Protein AF-A0A060CHB3-F1 (afdb_monomer_lite)

Secondary structure (DSSP, 8-state):
--S-PPSS-HHHHHHHHHHTT-----S-SSHHHHHHHHHHHHHHTSS-HHHHHHHHHHHHHHHHHTTTTTSS--PPPGGGHHHHSS-HHHHHHHHHHHHHH------SS--PSP-TTTS-EEEEE--S--EETTEEPPPPTHHHHHHHTT-EEEEE-

Organism: NCBI:txid158789

pLDDT: mean 90.63, std 10.85, range [33.97, 98.62]

Foldseek 3Di:
DPPDDDPDDLLLVLLQVLQVPDLDDPDDPDPVVSVVSVVVCPVVVVHDPVSNVVSVCVVVVVCVVQVCVPPVHDDDDPVCCQVVPPDPVVVVVVVVCVVVVDDDPDDPVVCPPPDCVVQQEDEAEDDDFAADPVGGDDDDCVQVVVVVVRHHYHYDD

InterPro domains:
  IPR017853 Glycoside hydrolase 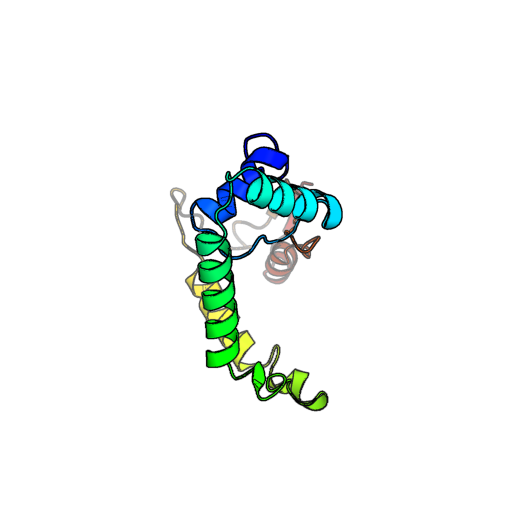superfamily [SSF51445] (10-99)
  IPR036881 Glycoside hydrolase family 3 C-terminal domain superfamily [G3DSA:3.40.50.1700] (88-146)
  IPR036962 Glycoside hydrolase, family 3, N-terminal domain superfamily [G3DSA:3.20.20.300] (3-75)

Radius of gyration: 25.66 Å; chains: 1; bounding box: 52×30×65 Å

Sequence (157 aa):
WSVFGACGPRHDTVPACIENGCDILLFPNDIAEDFGYLREGLADGRLSEGRVDDAVLRILALKAALGLHVSRGALPEPGRRDELLGGDKHRAWARSASTRAVTLVKDVQNLLPLDPARHKRVLIAQFEERSSPSGPLPQLQIGDMLAAAGFEVAYHR

Structure (mmCIF, N/CA/C/O backbone):
data_AF-A0A060CHB3-F1
#
_entry.id   AF-A0A060CHB3-F1
#
loop_
_atom_site.group_PDB
_atom_site.id
_atom_site.type_symbol
_atom_site.label_atom_id
_atom_site.label_alt_id
_atom_site.label_comp_id
_atom_site.label_asym_id
_atom_site.label_entity_id
_atom_site.label_seq_id
_atom_site.pdbx_PDB_ins_code
_atom_site.Cartn_x
_atom_site.Cartn_y
_atom_site.Cartn_z
_atom_site.occupancy
_atom_site.B_iso_or_equiv
_atom_site.auth_seq_id
_atom_site.auth_comp_id
_atom_site.auth_asym_id
_atom_site.auth_atom_id
_atom_site.pdbx_PDB_model_num
ATOM 1 N N . TRP A 1 1 ? -12.056 10.770 -8.874 1.00 33.97 1 TRP A N 1
ATOM 2 C CA . TRP A 1 1 ? -12.477 9.455 -8.360 1.00 33.97 1 TRP A CA 1
ATOM 3 C C . TRP A 1 1 ? -11.355 8.902 -7.501 1.00 33.97 1 TRP A C 1
ATOM 5 O O . TRP A 1 1 ? -10.353 8.472 -8.056 1.00 33.97 1 TRP A O 1
ATOM 15 N N . SER A 1 2 ? -11.441 9.013 -6.171 1.00 37.84 2 SER A N 1
ATOM 16 C CA . SER A 1 2 ? -10.476 8.325 -5.303 1.00 37.84 2 SER A CA 1
ATOM 17 C C . SER A 1 2 ? -10.862 6.846 -5.239 1.00 37.84 2 SER A C 1
ATOM 19 O O . SER A 1 2 ? -12.034 6.500 -5.118 1.00 37.84 2 SER A O 1
ATOM 21 N N . VAL A 1 3 ? -9.877 5.961 -5.362 1.00 48.03 3 VAL A N 1
ATOM 22 C CA . VAL A 1 3 ? -10.062 4.499 -5.442 1.00 48.03 3 VAL A CA 1
ATOM 23 C C . VAL A 1 3 ? -10.235 3.870 -4.038 1.00 48.03 3 VAL A C 1
ATOM 25 O O . VAL A 1 3 ? -10.142 2.663 -3.866 1.00 48.03 3 VAL A O 1
ATOM 28 N N . PHE A 1 4 ? -10.519 4.696 -3.022 1.00 54.53 4 PHE A N 1
ATOM 29 C CA . PHE A 1 4 ? -10.725 4.319 -1.616 1.00 54.53 4 PHE A CA 1
ATOM 30 C C . PHE A 1 4 ? -12.007 4.960 -1.059 1.00 54.53 4 PHE A C 1
ATOM 32 O O . PHE A 1 4 ? -12.004 5.589 -0.003 1.00 54.53 4 PHE A O 1
ATOM 39 N N . GLY A 1 5 ? -13.106 4.891 -1.809 1.00 56.97 5 GLY A N 1
ATOM 40 C CA . GLY A 1 5 ? -14.391 5.414 -1.349 1.00 56.97 5 GLY A CA 1
ATOM 41 C C . GLY A 1 5 ? -15.089 4.430 -0.411 1.00 56.97 5 GLY A C 1
ATOM 42 O O . GLY A 1 5 ? -15.402 3.315 -0.821 1.00 56.97 5 GLY A O 1
ATOM 43 N N . ALA A 1 6 ? -15.380 4.845 0.823 1.00 65.75 6 ALA A N 1
ATOM 44 C CA . ALA A 1 6 ? -16.425 4.200 1.614 1.00 65.75 6 ALA A CA 1
ATOM 45 C C . ALA A 1 6 ? -17.778 4.433 0.921 1.00 65.75 6 ALA A C 1
ATOM 47 O O . ALA A 1 6 ? -18.059 5.540 0.459 1.00 65.75 6 ALA A O 1
ATOM 48 N N . CYS A 1 7 ? -18.612 3.399 0.824 1.00 77.06 7 CYS A N 1
ATOM 49 C CA . CYS A 1 7 ? -19.971 3.542 0.308 1.00 77.06 7 CYS A CA 1
ATOM 50 C C . CYS A 1 7 ? -20.918 3.864 1.470 1.00 77.06 7 CYS A C 1
ATOM 52 O O . CYS A 1 7 ? -21.089 3.034 2.358 1.00 77.06 7 CYS A O 1
ATOM 54 N N . GLY A 1 8 ? -21.539 5.045 1.445 1.00 87.62 8 GLY A N 1
ATOM 55 C CA . GLY A 1 8 ? -22.543 5.471 2.427 1.00 87.62 8 GLY A CA 1
ATOM 56 C C . GLY A 1 8 ? -22.140 6.706 3.245 1.00 87.62 8 GLY A C 1
ATOM 57 O O . GLY A 1 8 ? -21.034 7.229 3.076 1.00 87.62 8 GLY A O 1
ATOM 58 N N . PRO A 1 9 ? -23.040 7.207 4.113 1.00 92.25 9 PRO A N 1
ATOM 59 C CA . PRO A 1 9 ? -22.755 8.350 4.974 1.00 92.25 9 PRO A CA 1
ATOM 60 C C . PRO A 1 9 ? -21.626 8.044 5.968 1.00 92.25 9 PRO A C 1
ATOM 62 O O . PRO A 1 9 ? -21.569 6.962 6.556 1.00 92.25 9 PRO A O 1
ATOM 65 N N . ARG A 1 10 ? -20.716 9.001 6.189 1.00 91.94 10 ARG A N 1
ATOM 66 C CA . ARG A 1 10 ? -19.592 8.823 7.130 1.00 91.94 10 ARG A CA 1
ATOM 67 C C . ARG A 1 10 ? -20.054 8.594 8.565 1.00 91.94 10 ARG A C 1
ATOM 69 O O . ARG A 1 10 ? -19.531 7.701 9.222 1.00 91.94 10 ARG A O 1
ATOM 76 N N . HIS A 1 11 ? -21.071 9.331 9.005 1.00 94.31 11 HIS A N 1
ATOM 77 C CA . HIS A 1 11 ? -21.623 9.194 10.352 1.00 94.31 11 HIS A CA 1
ATOM 78 C C . HIS A 1 11 ? -22.149 7.787 10.654 1.00 94.31 11 HIS A C 1
ATOM 80 O O . HIS A 1 11 ? -22.139 7.387 11.813 1.00 94.31 11 HIS A O 1
ATOM 86 N N . ASP A 1 12 ? -22.546 7.020 9.634 1.00 94.75 12 ASP A N 1
ATOM 87 C CA . ASP A 1 12 ? -22.942 5.616 9.770 1.00 94.75 12 ASP A CA 1
ATOM 88 C C . ASP A 1 12 ? -21.750 4.668 9.628 1.00 94.75 12 ASP A C 1
ATOM 90 O O . ASP A 1 12 ? -21.545 3.770 10.442 1.00 94.75 12 ASP A O 1
ATOM 94 N N . THR A 1 13 ? -20.946 4.870 8.584 1.00 94.25 13 THR A N 1
ATOM 95 C CA . THR A 1 13 ? -19.871 3.941 8.203 1.00 94.25 13 THR A CA 1
ATOM 96 C C . THR A 1 13 ? -18.682 3.954 9.164 1.00 94.25 13 THR A C 1
ATOM 98 O O . THR A 1 13 ? -18.058 2.911 9.352 1.00 94.25 13 THR A O 1
ATOM 101 N N . VAL A 1 14 ? -18.374 5.091 9.796 1.00 94.94 14 VAL A N 1
ATOM 102 C CA . VAL A 1 14 ? -17.257 5.234 10.747 1.00 94.94 14 VAL A CA 1
ATOM 103 C C . VAL A 1 14 ? -17.458 4.408 12.028 1.00 94.94 14 VAL A C 1
ATOM 105 O O . VAL A 1 14 ? -16.583 3.601 12.336 1.00 94.94 14 VAL A O 1
ATOM 108 N N . PRO A 1 15 ? -18.571 4.522 12.779 1.00 96.81 15 PRO A N 1
ATOM 109 C CA . PRO A 1 15 ? -18.799 3.632 13.919 1.00 96.81 15 PRO A CA 1
ATOM 110 C C . PRO A 1 15 ? -19.002 2.179 13.475 1.00 96.81 15 PRO A C 1
ATOM 112 O O . PRO A 1 15 ? -18.450 1.269 14.096 1.00 96.81 15 PRO A O 1
ATOM 115 N N . ALA A 1 16 ? -19.711 1.951 12.362 1.00 96.06 16 ALA A N 1
ATOM 116 C CA . ALA A 1 16 ? -19.976 0.603 11.872 1.00 96.06 16 ALA A CA 1
ATOM 117 C C . ALA A 1 16 ? -18.699 -0.162 11.498 1.00 96.06 16 ALA A C 1
ATOM 119 O O . ALA A 1 16 ? -18.639 -1.369 11.730 1.00 96.06 16 ALA A O 1
ATOM 120 N N . CYS A 1 17 ? -17.671 0.487 10.939 1.00 94.88 17 CYS A N 1
ATOM 121 C CA . CYS A 1 17 ? -16.440 -0.224 10.585 1.00 94.88 17 CYS A CA 1
ATOM 122 C C . CYS A 1 17 ? -15.711 -0.748 11.828 1.00 94.88 17 CYS A C 1
ATOM 124 O O . CYS A 1 17 ? -15.224 -1.879 11.812 1.00 94.88 17 CYS A O 1
ATOM 126 N N . ILE A 1 18 ? -15.700 0.025 12.920 1.00 97.06 18 ILE A N 1
ATOM 127 C CA . ILE A 1 18 ? -15.118 -0.416 14.189 1.00 97.06 18 ILE A CA 1
ATOM 128 C C . ILE A 1 18 ? -15.963 -1.536 14.799 1.00 97.06 18 ILE A C 1
ATOM 130 O O . ILE A 1 18 ? -15.415 -2.596 15.114 1.00 97.06 18 ILE A O 1
ATOM 134 N N . GLU A 1 19 ? -17.287 -1.349 14.877 1.00 98.12 19 GLU A N 1
ATOM 135 C CA . GLU A 1 19 ? -18.226 -2.359 15.392 1.00 98.12 19 GLU A CA 1
ATOM 136 C C . GLU A 1 19 ? -18.078 -3.706 14.677 1.00 98.12 19 GLU A C 1
ATOM 138 O O . GLU A 1 19 ? -18.030 -4.756 15.312 1.00 98.12 19 GLU A O 1
ATOM 143 N N . ASN A 1 20 ? -17.888 -3.677 13.358 1.00 97.19 20 ASN A N 1
ATOM 144 C CA . ASN A 1 20 ? -17.808 -4.873 12.521 1.00 97.19 20 ASN A CA 1
ATOM 145 C C . ASN A 1 20 ? -16.372 -5.388 12.292 1.00 97.19 20 ASN A C 1
ATOM 147 O O . ASN A 1 20 ? -16.137 -6.170 11.371 1.00 97.19 20 ASN A O 1
ATOM 151 N N . GLY A 1 21 ? -15.414 -4.993 13.140 1.00 96.44 21 GLY A N 1
ATOM 152 C CA . GLY A 1 21 ? -14.129 -5.691 13.279 1.00 96.44 21 GLY A CA 1
ATOM 153 C C . GLY A 1 21 ? -12.877 -4.916 12.870 1.00 96.44 21 GLY A C 1
ATOM 154 O O . GLY A 1 21 ? -11.778 -5.448 13.018 1.00 96.44 21 GLY A O 1
ATOM 155 N N . CYS A 1 22 ? -12.980 -3.669 12.400 1.00 96.88 22 CYS A N 1
ATOM 156 C CA . CYS A 1 22 ? -11.794 -2.817 12.273 1.00 96.88 22 CYS A CA 1
ATOM 157 C C . CYS A 1 22 ? -11.335 -2.335 13.658 1.00 96.88 22 CYS A C 1
ATOM 159 O O . CYS A 1 22 ? -12.154 -1.962 14.491 1.00 96.88 22 CYS A O 1
ATOM 161 N N . ASP A 1 23 ? -10.024 -2.318 13.911 1.00 97.75 23 ASP A N 1
ATOM 162 C CA . ASP A 1 23 ? -9.471 -1.816 15.181 1.00 97.75 23 ASP A CA 1
ATOM 163 C C . ASP A 1 23 ? -8.954 -0.368 15.069 1.00 97.75 23 ASP A C 1
ATOM 165 O O . ASP A 1 23 ? -8.921 0.364 16.054 1.00 97.75 23 ASP A O 1
ATOM 169 N N . ILE A 1 24 ? -8.531 0.059 13.872 1.00 95.75 24 ILE A N 1
ATOM 170 C CA . ILE A 1 24 ? -7.915 1.370 13.623 1.00 95.75 24 ILE A CA 1
ATOM 171 C C . ILE A 1 24 ? -8.584 2.031 12.420 1.00 95.75 24 ILE A C 1
ATOM 173 O O . ILE A 1 24 ? -8.630 1.451 11.335 1.00 95.75 24 ILE A O 1
ATOM 177 N N . LEU A 1 25 ? -9.010 3.283 12.590 1.00 92.38 25 LEU A N 1
ATOM 178 C CA . LEU A 1 25 ? -9.389 4.154 11.482 1.00 92.38 25 LEU A CA 1
ATOM 179 C C . LEU A 1 25 ? -8.129 4.800 10.885 1.00 92.38 25 LEU A C 1
ATOM 181 O O . LEU A 1 25 ? -7.482 5.632 11.522 1.00 92.38 25 LEU A O 1
ATOM 185 N N . LEU A 1 26 ? -7.757 4.396 9.669 1.00 91.56 26 LEU A N 1
ATOM 186 C CA . LEU A 1 26 ? -6.611 4.952 8.948 1.00 91.56 26 LEU A CA 1
ATOM 187 C C . LEU A 1 26 ? -7.055 6.105 8.048 1.00 91.56 26 LEU A C 1
ATOM 189 O O . LEU A 1 26 ? -8.013 5.963 7.296 1.00 91.56 26 LEU A O 1
ATOM 193 N N . PHE A 1 27 ? -6.308 7.210 8.096 1.00 86.94 27 PHE A N 1
ATOM 194 C CA . PHE A 1 27 ? -6.505 8.387 7.241 1.00 86.94 27 PHE A CA 1
ATOM 195 C C . PHE A 1 27 ? -7.930 8.979 7.324 1.00 86.94 27 PHE A C 1
ATOM 197 O O . PHE A 1 27 ? -8.644 8.990 6.320 1.00 86.94 27 PHE A O 1
ATOM 204 N N . PRO A 1 28 ? -8.364 9.463 8.508 1.00 86.69 28 PRO A N 1
ATOM 205 C CA . PRO A 1 28 ? -9.629 10.188 8.629 1.00 86.69 28 PRO A CA 1
ATOM 206 C C . PRO A 1 28 ? -9.655 11.406 7.695 1.00 86.69 28 PRO A C 1
ATOM 208 O O . PRO A 1 28 ? -8.615 12.026 7.455 1.00 86.69 28 PRO A O 1
ATOM 211 N N . ASN A 1 29 ? -10.841 11.741 7.177 1.00 84.69 29 ASN A N 1
ATOM 212 C CA . ASN A 1 29 ? -11.009 12.884 6.270 1.00 84.69 29 ASN A CA 1
ATOM 213 C C . ASN A 1 29 ? -10.832 14.197 7.038 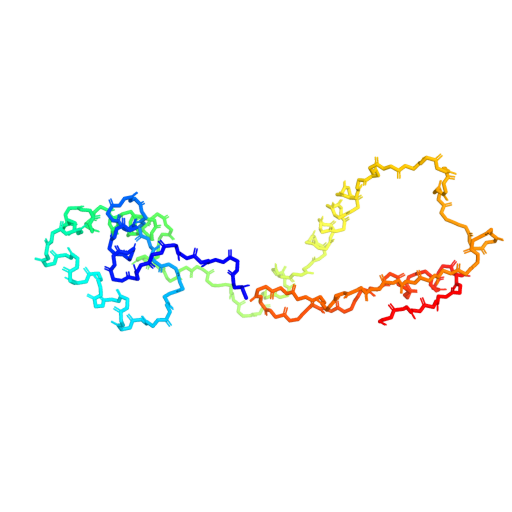1.00 84.69 29 ASN A C 1
ATOM 215 O O . ASN A 1 29 ? -10.010 15.035 6.675 1.00 84.69 29 ASN A O 1
ATOM 219 N N . ASP A 1 30 ? -11.595 14.330 8.119 1.00 92.25 30 ASP A N 1
ATOM 220 C CA . ASP A 1 30 ? -11.445 15.349 9.144 1.00 92.25 30 ASP A CA 1
ATOM 221 C C . ASP A 1 30 ? -11.431 14.628 10.494 1.00 92.25 30 ASP A C 1
ATOM 223 O O . ASP A 1 30 ? -12.340 13.867 10.826 1.00 92.25 30 ASP A O 1
ATOM 227 N N . ILE A 1 31 ? -10.355 14.823 11.256 1.00 93.50 31 ILE A N 1
ATOM 228 C CA . ILE A 1 31 ? -10.135 14.097 12.512 1.00 93.50 31 ILE A CA 1
ATOM 229 C C . ILE A 1 31 ? -11.225 14.429 13.536 1.00 93.50 31 ILE A C 1
ATOM 231 O O . ILE A 1 31 ? -11.647 13.541 14.277 1.00 93.50 31 ILE A O 1
ATOM 235 N N . ALA A 1 32 ? -11.657 15.689 13.612 1.00 95.75 32 ALA A N 1
ATOM 236 C CA . ALA A 1 32 ? -12.627 16.123 14.608 1.00 95.75 32 ALA A CA 1
ATOM 237 C C . ALA A 1 32 ? -14.025 15.591 14.277 1.00 95.75 32 ALA A C 1
ATOM 239 O O . ALA A 1 32 ? -14.715 15.102 15.174 1.00 95.75 32 ALA A O 1
ATOM 240 N N . GLU A 1 33 ? -14.409 15.638 13.002 1.00 96.00 33 GLU A N 1
ATOM 241 C CA . GLU A 1 33 ? -15.686 15.110 12.521 1.00 96.00 33 GLU A CA 1
ATOM 242 C C . GLU A 1 33 ? -15.776 13.587 12.708 1.00 96.00 33 GLU A C 1
ATOM 244 O O . GLU A 1 33 ? -16.696 13.097 13.364 1.00 96.00 33 GLU A O 1
ATOM 249 N N . ASP A 1 34 ? -14.783 12.834 12.222 1.00 95.25 34 ASP A N 1
ATOM 250 C CA . ASP A 1 34 ? -14.791 11.369 12.312 1.00 95.25 34 ASP A CA 1
ATOM 251 C C . ASP A 1 34 ? -14.741 10.884 13.771 1.00 95.25 34 ASP A C 1
ATOM 253 O O . ASP A 1 34 ? -15.389 9.898 14.134 1.00 95.25 34 ASP A O 1
ATOM 257 N N . PHE A 1 35 ? -14.012 11.591 14.641 1.00 96.12 35 PHE A N 1
ATOM 258 C CA . PHE A 1 35 ? -14.021 11.303 16.075 1.00 96.12 35 PHE A CA 1
ATOM 259 C C . PHE A 1 35 ? -15.382 11.606 16.715 1.00 96.12 35 PHE A C 1
ATOM 261 O O . PHE A 1 35 ? -15.826 10.863 17.593 1.00 96.12 35 PHE A O 1
ATOM 268 N N . GLY A 1 36 ? -16.065 12.662 16.262 1.00 97.62 36 GLY A N 1
ATOM 269 C CA . GLY A 1 36 ? -17.448 12.959 16.636 1.00 97.62 36 GLY A CA 1
ATOM 270 C C . GLY A 1 36 ? -18.382 11.790 16.328 1.00 97.62 36 GLY A C 1
ATOM 271 O O . GLY A 1 36 ? -19.082 11.323 17.225 1.00 97.62 36 GLY A O 1
ATOM 272 N N . TYR A 1 37 ? -18.304 11.232 15.120 1.00 97.50 37 TYR A N 1
ATOM 273 C CA . TYR A 1 37 ? -19.127 10.086 14.719 1.00 97.50 37 TYR A CA 1
ATOM 274 C C . TYR A 1 37 ? -18.865 8.818 15.537 1.00 97.50 37 TYR A C 1
ATOM 276 O O . TYR A 1 37 ? -19.808 8.093 15.853 1.00 97.50 37 TYR A O 1
ATOM 284 N N . LEU A 1 38 ? -17.613 8.554 15.929 1.00 97.06 38 LEU A N 1
ATOM 285 C CA . LEU A 1 38 ? -17.303 7.451 16.850 1.00 97.06 38 LEU A CA 1
ATOM 286 C C . LEU A 1 38 ? -17.953 7.666 18.222 1.00 97.06 38 LEU A C 1
ATOM 288 O O . LEU A 1 38 ? -18.504 6.729 18.796 1.00 97.06 38 LEU A O 1
ATOM 292 N N . ARG A 1 39 ? -17.911 8.897 18.745 1.00 98.00 39 ARG A N 1
ATOM 293 C CA . ARG A 1 39 ? -18.539 9.235 20.031 1.00 98.00 39 ARG A CA 1
ATOM 294 C C . ARG A 1 39 ? -20.059 9.137 19.978 1.00 98.00 39 ARG A C 1
ATOM 296 O O . ARG A 1 39 ? -20.654 8.658 20.937 1.00 98.00 39 ARG A O 1
ATOM 303 N N . GLU A 1 40 ? -20.670 9.590 18.890 1.00 98.25 40 GLU A N 1
ATOM 304 C CA . GLU A 1 40 ? -22.113 9.472 18.667 1.00 98.25 40 GLU A CA 1
ATOM 305 C C . GLU A 1 40 ? -22.529 8.007 18.566 1.00 98.25 40 GLU A C 1
ATOM 307 O O . GLU A 1 40 ? -23.427 7.594 19.292 1.00 98.25 40 GLU A O 1
ATOM 312 N N . GLY A 1 41 ? -21.817 7.208 17.764 1.00 98.06 41 GLY A N 1
ATOM 313 C CA . GLY A 1 41 ? -22.062 5.771 17.655 1.00 98.06 41 GLY A CA 1
ATOM 314 C C . GLY A 1 41 ? -21.928 5.039 18.992 1.00 98.06 41 GLY A C 1
ATOM 315 O O . GLY A 1 41 ? -22.686 4.115 19.268 1.00 98.06 41 GLY A O 1
ATOM 316 N N . LEU A 1 42 ? -20.995 5.466 19.849 1.00 98.00 42 LEU A N 1
ATOM 317 C CA . LEU A 1 42 ? -20.863 4.918 21.200 1.00 98.00 42 LEU A CA 1
ATOM 318 C C . LEU A 1 42 ? -22.031 5.330 22.110 1.00 98.00 42 LEU A C 1
ATOM 320 O O . LEU A 1 42 ? -22.525 4.522 22.890 1.00 98.00 42 LEU A O 1
ATOM 324 N N . ALA A 1 43 ? -22.480 6.583 22.014 1.00 98.12 43 ALA A N 1
ATOM 325 C CA . ALA A 1 43 ? -23.572 7.108 22.831 1.00 98.12 43 ALA A CA 1
ATOM 326 C C . ALA A 1 43 ? -24.947 6.536 22.442 1.00 98.12 43 ALA A C 1
ATOM 328 O O . ALA A 1 43 ? -25.795 6.358 23.316 1.00 98.12 43 ALA A O 1
ATOM 329 N N . ASP A 1 44 ? -25.175 6.263 21.154 1.00 97.56 44 ASP A N 1
ATOM 330 C CA . ASP A 1 44 ? -26.437 5.724 20.630 1.00 97.56 44 ASP A CA 1
ATOM 331 C C . ASP A 1 44 ? -26.454 4.191 20.472 1.00 97.56 44 ASP A C 1
ATOM 333 O O . ASP A 1 44 ? -27.499 3.612 20.167 1.00 97.56 44 ASP A O 1
ATOM 337 N N . GLY A 1 45 ? -25.323 3.526 20.736 1.00 97.44 45 GLY A N 1
ATOM 338 C CA . GLY A 1 45 ? -25.195 2.069 20.766 1.00 97.44 45 GLY A CA 1
ATOM 339 C C . GLY A 1 45 ? -24.896 1.407 19.419 1.00 97.44 45 GLY A C 1
ATOM 340 O O . GLY A 1 45 ? -24.821 0.179 19.367 1.00 97.44 45 GLY A O 1
ATOM 341 N N . ARG A 1 46 ? -24.692 2.168 18.335 1.00 97.69 46 ARG A N 1
ATOM 342 C CA . ARG A 1 46 ? -24.189 1.623 17.055 1.00 97.69 46 ARG A CA 1
ATOM 343 C C . ARG A 1 46 ? -22.749 1.108 17.143 1.00 97.69 46 ARG A C 1
ATOM 345 O O . ARG A 1 46 ? -22.348 0.299 16.311 1.00 97.69 46 ARG A O 1
ATOM 352 N N . LEU A 1 47 ? -21.985 1.590 18.120 1.00 98.50 47 LEU A N 1
ATOM 353 C CA . LEU A 1 47 ? -20.662 1.108 18.507 1.00 98.50 47 LEU A CA 1
ATOM 354 C C . LEU A 1 47 ? -20.713 0.723 19.987 1.00 98.50 47 LEU A C 1
ATOM 356 O O . LEU A 1 47 ? -21.085 1.535 20.830 1.00 98.50 47 LEU A O 1
ATOM 360 N N . SER A 1 48 ? -20.344 -0.507 20.320 1.00 98.44 48 SER A N 1
ATOM 361 C CA . SER A 1 48 ? -20.377 -0.990 21.700 1.00 98.44 48 SER A CA 1
ATOM 362 C C . SER A 1 48 ? -19.081 -0.670 22.455 1.00 98.44 48 SER A C 1
ATOM 364 O O . SER A 1 48 ? -17.984 -0.721 21.899 1.00 98.44 48 SER A O 1
ATOM 366 N N . GLU A 1 49 ? -19.183 -0.390 23.760 1.00 98.19 49 GLU A N 1
ATOM 367 C CA . GLU A 1 49 ? -18.008 -0.160 24.620 1.00 98.19 49 GLU A CA 1
ATOM 368 C C . GLU A 1 49 ? -17.085 -1.387 24.646 1.00 98.19 49 GLU A C 1
ATOM 370 O O . GLU A 1 49 ? -15.877 -1.263 24.463 1.00 98.19 49 GLU A O 1
ATOM 375 N N . GLY A 1 50 ? -17.663 -2.591 24.736 1.00 98.44 50 GLY A N 1
ATOM 376 C CA . GLY A 1 50 ? -16.901 -3.839 24.679 1.00 98.44 50 GLY A CA 1
ATOM 377 C C . GLY A 1 50 ? -16.131 -4.017 23.367 1.00 98.44 50 GLY A C 1
ATOM 378 O O . GLY A 1 50 ? -15.010 -4.531 23.381 1.00 98.44 50 GLY A O 1
ATOM 379 N N . ARG A 1 51 ? -16.674 -3.550 22.233 1.00 98.31 51 ARG A N 1
ATOM 380 C CA . ARG A 1 51 ? -15.924 -3.538 20.976 1.00 98.31 51 ARG A CA 1
ATOM 381 C C . ARG A 1 51 ? -14.754 -2.562 21.031 1.00 98.31 51 ARG A C 1
ATOM 383 O O . ARG A 1 51 ? -13.663 -2.919 20.578 1.00 98.31 51 ARG A O 1
ATOM 390 N N . VAL A 1 52 ? -14.972 -1.351 21.544 1.00 98.19 52 VAL A N 1
ATOM 391 C CA . VAL A 1 52 ? -13.914 -0.338 21.688 1.00 98.19 52 VAL A CA 1
ATOM 392 C C . VAL A 1 52 ? -12.778 -0.881 22.554 1.00 98.19 52 VAL A C 1
ATOM 394 O O . VAL A 1 52 ? -11.620 -0.816 22.137 1.00 98.19 52 VAL A O 1
ATOM 397 N N . ASP A 1 53 ? -13.098 -1.486 23.695 1.00 98.62 53 ASP A N 1
ATOM 398 C CA . ASP A 1 53 ? -12.113 -2.085 24.597 1.00 98.62 53 ASP A CA 1
ATOM 399 C C . ASP A 1 53 ? -11.309 -3.195 23.918 1.00 98.62 53 ASP A C 1
ATOM 401 O O . ASP A 1 53 ? -10.081 -3.218 24.003 1.00 98.62 53 ASP A O 1
ATOM 405 N N . ASP A 1 54 ? -11.979 -4.085 23.187 1.00 98.56 54 ASP A N 1
ATOM 406 C CA . ASP A 1 54 ? -11.336 -5.169 22.445 1.00 98.56 54 ASP A CA 1
ATOM 407 C C . ASP A 1 54 ? -10.394 -4.637 21.342 1.00 98.56 54 ASP A C 1
ATOM 409 O O . ASP A 1 54 ? -9.258 -5.102 21.206 1.00 98.56 54 ASP A O 1
ATOM 413 N N . ALA A 1 55 ? -10.807 -3.604 20.597 1.00 98.44 55 ALA A N 1
ATOM 414 C CA . ALA A 1 55 ? -9.957 -2.946 19.599 1.00 98.44 55 ALA A CA 1
ATOM 415 C C . ALA A 1 55 ? -8.719 -2.292 20.229 1.00 98.44 55 ALA A C 1
ATOM 417 O O . ALA A 1 55 ? -7.582 -2.516 19.794 1.00 98.44 55 ALA A O 1
ATOM 418 N N . VAL A 1 56 ? -8.927 -1.506 21.286 1.00 98.38 56 VAL A N 1
ATOM 419 C CA . VAL A 1 56 ? -7.850 -0.815 22.001 1.00 98.38 56 VAL A CA 1
ATOM 420 C C . VAL A 1 56 ? -6.893 -1.825 22.632 1.00 98.38 56 VAL A C 1
ATOM 422 O O . VAL A 1 56 ? -5.675 -1.646 22.535 1.00 98.38 56 VAL A O 1
ATOM 425 N N . LEU A 1 57 ? -7.404 -2.918 23.202 1.00 98.56 57 LEU A N 1
ATOM 426 C CA . LEU A 1 57 ? -6.590 -3.984 23.776 1.00 98.56 57 LEU A CA 1
ATOM 427 C C . LEU A 1 57 ? -5.664 -4.610 22.731 1.00 98.56 57 LEU A C 1
ATOM 429 O O . LEU A 1 57 ? -4.474 -4.753 23.009 1.00 98.56 57 LEU A O 1
ATOM 433 N N . ARG A 1 58 ? -6.146 -4.925 21.519 1.00 98.56 58 ARG A N 1
ATOM 434 C CA . ARG A 1 58 ? -5.289 -5.461 20.439 1.00 98.56 58 ARG A CA 1
ATOM 435 C C . ARG A 1 58 ? -4.184 -4.486 20.038 1.00 98.56 58 ARG A C 1
ATOM 437 O O . ARG A 1 58 ? -3.030 -4.892 19.880 1.00 98.56 58 ARG A O 1
ATOM 444 N N . ILE A 1 59 ? -4.505 -3.195 19.933 1.00 98.38 59 ILE A N 1
ATOM 445 C CA . ILE A 1 59 ? -3.524 -2.145 19.612 1.00 98.38 59 ILE A CA 1
ATOM 446 C C . ILE A 1 59 ? -2.460 -2.046 20.708 1.00 98.38 59 ILE A C 1
ATOM 448 O O . ILE A 1 59 ? -1.260 -1.994 20.418 1.00 98.38 59 ILE A O 1
ATOM 452 N N . LEU A 1 60 ? -2.882 -2.002 21.972 1.00 98.06 60 LEU A N 1
ATOM 453 C CA . LEU A 1 60 ? -1.973 -1.912 23.111 1.00 98.06 60 LEU A CA 1
ATOM 454 C C . LEU A 1 60 ? -1.141 -3.189 23.268 1.00 98.06 60 LEU A C 1
ATOM 456 O O . LEU A 1 60 ? 0.057 -3.086 23.524 1.00 98.06 60 LEU A O 1
ATOM 460 N N . ALA A 1 61 ? -1.720 -4.366 23.032 1.00 98.19 61 ALA A N 1
ATOM 461 C CA . ALA A 1 61 ? -1.013 -5.643 23.042 1.00 98.19 61 ALA A CA 1
ATOM 462 C C . ALA A 1 61 ? 0.073 -5.701 21.958 1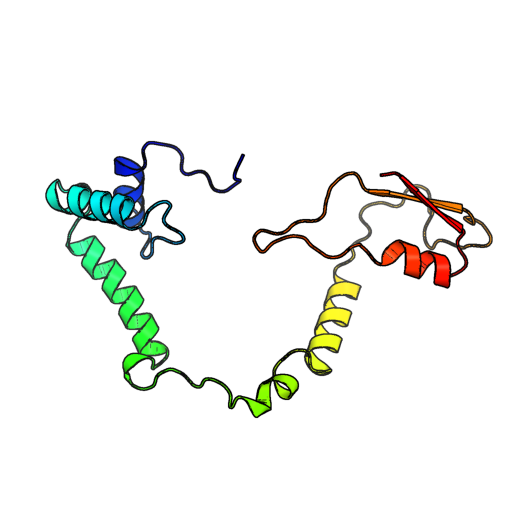.00 98.19 61 ALA A C 1
ATOM 464 O O . ALA A 1 61 ? 1.194 -6.115 22.247 1.00 98.19 61 ALA A O 1
ATOM 465 N N . LEU A 1 62 ? -0.199 -5.212 20.741 1.00 97.12 62 LEU A N 1
ATOM 466 C CA . LEU A 1 62 ? 0.820 -5.114 19.689 1.00 97.12 62 LEU A CA 1
ATOM 467 C C . LEU A 1 62 ? 1.949 -4.148 20.082 1.00 97.12 62 LEU A C 1
ATOM 469 O O . LEU A 1 62 ? 3.128 -4.480 19.944 1.00 97.12 62 LEU A O 1
ATOM 473 N N . LYS A 1 63 ? 1.613 -2.971 20.628 1.00 95.25 63 LYS A N 1
ATOM 474 C CA . LYS A 1 63 ? 2.618 -2.028 21.158 1.00 95.25 63 LYS A CA 1
ATOM 475 C C . LYS A 1 63 ? 3.440 -2.657 22.287 1.00 95.25 63 LYS A C 1
ATOM 477 O O . LYS A 1 63 ? 4.644 -2.408 22.378 1.00 95.25 63 LYS A O 1
ATOM 482 N N . ALA A 1 64 ? 2.811 -3.476 23.128 1.00 95.38 64 ALA A N 1
ATOM 483 C CA . ALA A 1 64 ? 3.473 -4.193 24.206 1.00 95.38 64 ALA A CA 1
ATOM 484 C C . ALA A 1 64 ? 4.424 -5.276 23.683 1.00 95.38 64 ALA A C 1
ATOM 486 O O . ALA A 1 64 ? 5.579 -5.310 24.104 1.00 95.38 64 ALA A O 1
ATOM 487 N N . ALA A 1 65 ? 3.984 -6.079 22.712 1.00 95.44 65 ALA A N 1
ATOM 488 C CA . ALA A 1 65 ? 4.790 -7.110 22.057 1.00 95.44 65 ALA A CA 1
ATOM 489 C C . ALA A 1 65 ? 6.027 -6.533 21.345 1.00 95.44 65 ALA A C 1
ATOM 491 O O . ALA A 1 65 ? 7.081 -7.163 21.323 1.00 95.44 65 ALA A O 1
ATOM 492 N N . LEU A 1 66 ? 5.921 -5.312 20.812 1.00 93.75 66 LEU A N 1
ATOM 493 C CA . LEU A 1 66 ? 7.042 -4.567 20.226 1.00 93.75 66 LEU A CA 1
ATOM 494 C C . LEU A 1 66 ? 7.918 -3.844 21.269 1.00 93.75 66 LEU A C 1
ATOM 496 O O . LEU A 1 66 ? 8.884 -3.177 20.901 1.00 93.75 66 LEU A O 1
ATOM 500 N N . GLY A 1 67 ? 7.583 -3.923 22.561 1.00 93.00 67 GLY A N 1
ATOM 501 C CA . GLY A 1 67 ? 8.327 -3.266 23.640 1.00 93.00 67 GLY A CA 1
ATOM 502 C C . GLY A 1 67 ? 8.203 -1.737 23.671 1.00 93.00 67 GLY A C 1
ATOM 503 O O . GLY A 1 67 ? 8.940 -1.086 24.411 1.00 93.00 67 GLY A O 1
ATOM 504 N N . LEU A 1 68 ? 7.258 -1.147 22.924 1.00 92.62 68 LEU A N 1
ATOM 505 C CA . LEU A 1 68 ? 7.139 0.313 22.750 1.00 92.62 68 LEU A CA 1
ATOM 506 C C . LEU A 1 68 ? 6.722 1.065 24.025 1.00 92.62 68 LEU A C 1
ATOM 508 O O . LEU A 1 68 ? 6.866 2.280 24.113 1.00 92.62 68 LEU A O 1
ATOM 512 N N . HIS A 1 69 ? 6.199 0.337 25.011 1.00 92.56 69 HIS A N 1
ATOM 513 C CA . HIS A 1 69 ? 5.867 0.839 26.345 1.00 92.56 69 HIS A CA 1
ATOM 514 C C . HIS A 1 69 ? 7.081 0.898 27.291 1.00 92.56 69 HIS A C 1
ATOM 516 O O . HIS A 1 69 ? 7.015 1.580 28.309 1.00 92.56 69 HIS A O 1
ATOM 522 N N . VAL A 1 70 ? 8.179 0.202 26.964 1.00 92.00 70 VAL A N 1
ATOM 523 C CA . VAL A 1 70 ? 9.422 0.162 27.760 1.00 92.00 70 VAL A CA 1
ATOM 524 C C . VAL A 1 70 ? 10.482 1.082 27.161 1.00 92.00 70 VAL A C 1
ATOM 526 O O . VAL A 1 70 ? 11.172 1.799 27.880 1.00 92.00 70 VAL A O 1
ATOM 529 N N . SER A 1 71 ? 10.619 1.072 25.836 1.00 84.50 71 SER A N 1
ATOM 530 C CA . SER A 1 71 ? 11.568 1.902 25.095 1.00 84.50 71 SER A CA 1
ATOM 531 C C . SER A 1 71 ? 10.911 2.406 23.815 1.00 84.50 71 SER A C 1
ATOM 533 O O . SER A 1 71 ? 10.064 1.724 23.250 1.00 84.50 71 SER A O 1
ATOM 535 N N . ARG A 1 72 ? 11.313 3.579 23.310 1.00 73.31 72 ARG A N 1
ATOM 536 C CA . ARG A 1 72 ? 10.720 4.230 22.119 1.00 73.31 72 ARG A CA 1
ATOM 537 C C . ARG A 1 72 ? 10.962 3.485 20.787 1.00 73.31 72 ARG A C 1
ATOM 539 O O . ARG A 1 72 ? 10.718 4.045 19.723 1.00 73.31 72 ARG A O 1
ATOM 546 N N . GLY A 1 73 ? 11.411 2.232 20.837 1.00 67.75 73 GLY A N 1
ATOM 547 C CA . GLY A 1 73 ? 11.953 1.495 19.702 1.00 67.75 73 GLY A CA 1
ATOM 548 C C . GLY A 1 73 ? 13.396 1.913 19.413 1.00 67.75 73 GLY A C 1
ATOM 549 O O . GLY A 1 73 ? 13.808 3.038 19.696 1.00 67.75 73 GLY A O 1
ATOM 550 N N . ALA A 1 74 ? 14.189 0.994 18.863 1.00 69.69 74 ALA A N 1
ATOM 551 C CA . ALA A 1 74 ? 15.547 1.294 18.427 1.00 69.69 74 ALA A CA 1
ATOM 552 C C . ALA A 1 74 ? 15.490 2.095 17.119 1.00 69.69 74 ALA A C 1
ATOM 554 O O . ALA A 1 74 ? 15.517 1.525 16.027 1.00 69.69 74 ALA A O 1
ATOM 555 N N . LEU A 1 75 ? 15.375 3.421 17.218 1.00 75.94 75 LEU A N 1
ATOM 556 C CA . LEU A 1 75 ? 15.706 4.270 16.080 1.00 75.94 75 LEU A CA 1
ATOM 557 C C . LEU A 1 75 ? 17.199 4.082 15.788 1.00 75.94 75 LEU A C 1
ATOM 559 O O . LEU A 1 75 ? 18.003 4.142 16.720 1.00 75.94 75 LEU A O 1
ATOM 563 N N . PRO A 1 76 ? 17.594 3.821 14.532 1.00 75.50 76 PRO A N 1
ATOM 564 C CA . PRO A 1 76 ? 19.002 3.761 14.196 1.00 75.50 76 PRO A CA 1
ATOM 565 C C . PRO A 1 76 ? 19.706 5.066 14.551 1.00 75.50 76 PRO A C 1
ATOM 567 O O . PRO A 1 76 ? 19.154 6.145 14.332 1.00 75.50 76 PRO A O 1
ATOM 570 N N . GLU A 1 77 ? 20.946 4.961 15.030 1.00 81.50 77 GLU A N 1
ATOM 571 C CA . GLU A 1 77 ? 21.814 6.123 15.200 1.00 81.50 77 GLU A CA 1
ATOM 572 C C . GLU A 1 77 ? 21.859 6.939 13.896 1.00 81.50 77 GLU A C 1
ATOM 574 O O . GLU A 1 77 ? 22.026 6.341 12.825 1.00 81.50 77 GLU A O 1
ATOM 579 N N . PRO A 1 78 ? 21.746 8.282 13.944 1.00 77.19 78 PRO A N 1
ATOM 580 C CA . PRO A 1 78 ? 21.641 9.118 12.745 1.00 77.19 78 PRO A CA 1
ATOM 581 C C . PRO A 1 78 ? 22.732 8.862 11.690 1.00 77.19 78 PRO A C 1
ATOM 583 O O . PRO A 1 78 ? 22.469 8.960 10.493 1.00 77.19 78 PRO A O 1
ATOM 586 N N . GLY A 1 79 ? 23.940 8.470 12.117 1.00 82.94 79 GLY A N 1
ATOM 587 C CA . GLY A 1 79 ? 25.072 8.160 11.235 1.00 82.94 79 GLY A CA 1
ATOM 588 C C . GLY A 1 79 ? 25.008 6.806 10.516 1.00 82.94 79 GLY A C 1
ATOM 589 O O . GLY A 1 79 ? 25.794 6.570 9.605 1.00 82.94 79 GLY A O 1
ATOM 590 N N . ARG A 1 80 ? 24.080 5.912 10.880 1.00 84.94 80 ARG A N 1
ATOM 591 C CA . ARG A 1 80 ? 23.954 4.567 10.279 1.00 84.94 80 ARG A CA 1
ATOM 592 C C . ARG A 1 80 ? 22.978 4.506 9.112 1.00 84.94 80 ARG A C 1
ATOM 594 O O . ARG A 1 80 ? 22.738 3.434 8.560 1.00 84.94 80 ARG A O 1
ATOM 601 N N . ARG A 1 81 ? 22.393 5.639 8.718 1.00 82.19 81 ARG A N 1
ATOM 602 C CA . ARG A 1 81 ? 21.380 5.677 7.659 1.00 82.19 81 ARG A CA 1
ATOM 603 C C . ARG A 1 81 ? 21.878 5.051 6.358 1.00 82.19 81 ARG A C 1
ATOM 605 O O . ARG A 1 81 ? 21.168 4.235 5.786 1.00 82.19 81 ARG A O 1
ATOM 612 N N . ASP A 1 82 ? 23.085 5.401 5.926 1.00 79.81 82 ASP A N 1
ATOM 613 C CA . ASP A 1 82 ? 23.631 4.948 4.640 1.00 79.81 82 ASP A CA 1
ATOM 614 C C . ASP A 1 82 ? 24.122 3.486 4.688 1.00 79.81 82 ASP A C 1
ATOM 616 O O . ASP A 1 82 ? 24.208 2.821 3.657 1.00 79.81 82 ASP A O 1
ATOM 620 N N . GLU A 1 83 ? 24.377 2.954 5.889 1.00 83.31 83 GLU A N 1
ATOM 621 C CA . GLU A 1 83 ? 24.614 1.522 6.118 1.00 83.31 83 GLU A CA 1
ATOM 622 C C . GLU A 1 83 ? 23.306 0.722 5.981 1.00 83.31 83 GLU A C 1
ATOM 624 O O . GLU A 1 83 ? 23.279 -0.363 5.398 1.00 83.31 83 GLU A O 1
ATOM 629 N N . LEU A 1 84 ? 22.205 1.264 6.512 1.00 84.50 84 LEU A N 1
ATOM 630 C CA . LEU A 1 84 ? 20.920 0.569 6.611 1.00 84.50 84 LEU A CA 1
ATOM 631 C C . LEU A 1 84 ? 20.028 0.750 5.381 1.00 84.50 84 LEU A C 1
ATOM 633 O O . LEU A 1 84 ? 19.255 -0.145 5.044 1.00 84.50 84 LEU A O 1
ATOM 637 N N . LEU A 1 85 ? 20.093 1.893 4.705 1.00 88.81 85 LEU A N 1
ATOM 638 C CA . LEU A 1 85 ? 19.209 2.234 3.596 1.00 88.81 85 LEU A CA 1
ATOM 639 C C . LEU A 1 85 ? 19.980 2.275 2.287 1.00 88.81 85 LEU A C 1
ATOM 641 O O . LEU A 1 85 ? 21.082 2.797 2.194 1.00 88.81 85 LEU A O 1
ATOM 645 N N . GLY A 1 86 ? 19.372 1.716 1.242 1.00 86.06 86 GLY A N 1
ATOM 646 C CA . GLY A 1 86 ? 19.904 1.814 -0.112 1.00 86.06 86 GLY A CA 1
ATOM 647 C C . GLY A 1 86 ? 21.242 1.113 -0.357 1.00 86.06 86 GLY A C 1
ATOM 648 O O . GLY A 1 86 ? 21.713 1.207 -1.480 1.00 86.06 86 GLY A O 1
ATOM 649 N N . GLY A 1 87 ? 21.837 0.409 0.613 1.00 89.75 87 GLY A N 1
ATOM 650 C CA . GLY A 1 87 ? 23.118 -0.290 0.456 1.00 89.75 87 GLY A CA 1
ATOM 651 C C . GLY A 1 87 ? 23.138 -1.365 -0.644 1.00 89.75 87 GLY A C 1
ATOM 652 O O . GLY A 1 87 ? 22.100 -1.780 -1.170 1.00 89.75 87 GLY A O 1
ATOM 653 N N . ASP A 1 88 ? 24.336 -1.855 -0.982 1.00 92.94 88 ASP A N 1
ATOM 654 C CA . ASP A 1 88 ? 24.551 -2.781 -2.108 1.00 92.94 88 ASP A CA 1
ATOM 655 C C . ASP A 1 88 ? 23.712 -4.051 -2.030 1.00 92.94 88 ASP A C 1
ATOM 657 O O . ASP A 1 88 ? 23.169 -4.499 -3.039 1.00 92.94 88 ASP A O 1
ATOM 661 N N . LYS A 1 89 ? 23.527 -4.593 -0.823 1.00 92.50 89 LYS A N 1
ATOM 662 C CA . LYS A 1 89 ? 22.689 -5.774 -0.595 1.00 92.50 89 LYS A CA 1
ATOM 663 C C . LYS A 1 89 ? 21.239 -5.539 -1.029 1.00 92.50 89 LYS A C 1
ATOM 665 O O . LYS A 1 89 ? 20.666 -6.364 -1.737 1.00 92.50 89 LYS A O 1
ATOM 670 N N . HIS A 1 90 ? 20.658 -4.397 -0.658 1.00 94.94 90 HIS A N 1
ATOM 671 C CA . HIS A 1 90 ? 19.290 -4.034 -1.033 1.00 94.94 90 HIS A CA 1
ATOM 672 C C . HIS A 1 90 ? 19.172 -3.774 -2.537 1.00 94.94 90 HIS A C 1
ATOM 674 O O . HIS A 1 90 ? 18.224 -4.245 -3.166 1.00 94.94 90 HIS A O 1
ATOM 680 N N . ARG A 1 91 ? 20.165 -3.106 -3.141 1.00 93.88 91 ARG A N 1
ATOM 681 C CA . ARG A 1 91 ? 20.225 -2.901 -4.599 1.00 93.88 91 ARG A CA 1
ATOM 682 C C . ARG A 1 91 ? 20.327 -4.221 -5.362 1.00 93.88 91 ARG A C 1
ATOM 684 O O . ARG A 1 91 ? 19.651 -4.395 -6.377 1.00 93.88 91 ARG A O 1
ATOM 691 N N . ALA A 1 92 ? 21.131 -5.159 -4.866 1.00 95.75 92 ALA A N 1
ATOM 692 C CA . ALA A 1 92 ? 21.270 -6.489 -5.445 1.00 95.75 92 ALA A CA 1
ATOM 693 C C . ALA A 1 92 ? 19.950 -7.268 -5.377 1.00 95.75 92 ALA A C 1
ATOM 695 O O . ALA A 1 92 ? 19.525 -7.833 -6.385 1.00 95.75 92 ALA A O 1
ATOM 696 N N . TRP A 1 93 ? 19.256 -7.244 -4.234 1.00 96.38 93 TRP A N 1
ATOM 697 C CA . TRP A 1 93 ? 17.925 -7.843 -4.104 1.00 96.38 93 TRP A CA 1
ATOM 698 C C . TRP A 1 93 ? 16.903 -7.210 -5.042 1.00 96.38 93 TRP A C 1
ATOM 700 O O . TRP A 1 93 ? 16.215 -7.943 -5.749 1.00 96.38 93 TRP A O 1
ATOM 710 N N . ALA A 1 94 ? 16.845 -5.878 -5.107 1.00 95.62 94 ALA A N 1
ATOM 711 C CA . ALA A 1 94 ? 15.932 -5.165 -5.994 1.00 95.62 94 ALA A CA 1
ATOM 712 C C . ALA A 1 94 ? 16.165 -5.538 -7.466 1.00 95.62 94 ALA A C 1
ATOM 714 O O . ALA A 1 94 ? 15.215 -5.893 -8.159 1.00 95.62 94 ALA A O 1
ATOM 715 N N . ARG A 1 95 ? 17.426 -5.551 -7.924 1.00 95.38 95 ARG A N 1
ATOM 716 C CA . ARG A 1 95 ? 17.798 -5.974 -9.287 1.00 95.38 95 ARG A CA 1
ATOM 717 C C . ARG A 1 95 ? 17.426 -7.432 -9.555 1.00 95.38 95 ARG A C 1
ATOM 719 O O . ARG A 1 95 ? 16.916 -7.760 -10.622 1.00 95.38 95 ARG A O 1
ATOM 726 N N . SER A 1 96 ? 17.699 -8.307 -8.593 1.00 97.06 96 SER A N 1
ATOM 727 C CA . SER A 1 96 ? 17.415 -9.740 -8.687 1.00 97.06 96 SER A CA 1
ATOM 728 C C . SER A 1 96 ? 15.909 -10.006 -8.791 1.00 97.06 96 SER A C 1
ATOM 730 O O . SER A 1 96 ? 15.471 -10.773 -9.648 1.00 97.06 96 SER A O 1
ATOM 732 N N . ALA A 1 97 ? 15.111 -9.333 -7.959 1.00 97.62 97 ALA A N 1
ATOM 733 C CA . ALA A 1 97 ? 13.658 -9.422 -7.974 1.00 97.62 97 ALA A CA 1
ATOM 734 C C . ALA A 1 97 ? 13.065 -8.837 -9.262 1.00 97.62 97 ALA A C 1
ATOM 736 O O . ALA A 1 97 ? 12.269 -9.512 -9.908 1.00 97.62 97 ALA A O 1
ATOM 737 N N . SER A 1 98 ? 13.484 -7.637 -9.680 1.00 95.00 98 SER A N 1
ATOM 738 C CA . SER A 1 98 ? 12.950 -6.997 -10.889 1.00 95.00 98 SER A CA 1
ATOM 739 C C . SER A 1 98 ? 13.262 -7.791 -12.156 1.00 95.00 98 SER A C 1
ATOM 741 O O . SER A 1 98 ? 12.383 -7.959 -12.995 1.00 95.00 98 SER A O 1
ATOM 743 N N . THR A 1 99 ? 14.467 -8.360 -12.261 1.00 94.69 99 THR A N 1
ATOM 744 C CA . THR A 1 99 ? 14.862 -9.199 -13.406 1.00 94.69 99 THR A CA 1
ATOM 745 C C . THR A 1 99 ? 14.003 -10.461 -13.512 1.00 94.69 99 THR A C 1
ATOM 747 O O . THR A 1 99 ? 13.668 -10.877 -14.614 1.00 94.69 99 THR A O 1
ATOM 750 N N . ARG A 1 100 ? 13.616 -11.065 -12.379 1.00 96.69 100 ARG A N 1
ATOM 751 C CA . ARG A 1 100 ? 12.754 -12.261 -12.359 1.00 96.69 100 ARG A CA 1
ATOM 752 C C . ARG A 1 100 ? 11.258 -11.959 -12.446 1.00 96.69 100 ARG A C 1
ATOM 754 O O . ARG A 1 100 ? 10.491 -12.860 -12.759 1.00 96.69 100 ARG A O 1
ATOM 761 N N . ALA A 1 101 ? 10.838 -10.738 -12.122 1.00 97.38 101 ALA A N 1
ATOM 762 C CA . ALA A 1 101 ? 9.427 -10.360 -12.102 1.00 97.38 101 ALA A CA 1
ATOM 763 C C . ALA A 1 101 ? 8.851 -10.122 -13.509 1.00 97.38 101 ALA A C 1
ATOM 765 O O . ALA A 1 101 ? 7.647 -10.281 -13.715 1.00 97.38 101 ALA A O 1
ATOM 766 N N . VAL A 1 102 ? 9.688 -9.742 -14.482 1.00 94.12 102 VAL A N 1
ATOM 767 C CA . VAL A 1 102 ? 9.248 -9.526 -15.868 1.00 94.12 102 VAL A CA 1
ATOM 768 C C . VAL A 1 102 ? 8.800 -10.856 -16.474 1.00 94.12 102 VAL A C 1
ATOM 770 O O . VAL A 1 102 ? 9.589 -11.787 -16.601 1.00 94.12 102 VAL A O 1
ATOM 773 N N . THR A 1 103 ? 7.529 -10.931 -16.868 1.00 96.56 103 THR A N 1
ATOM 774 C CA . THR A 1 103 ? 6.919 -12.135 -17.446 1.00 96.56 103 THR A CA 1
ATOM 775 C C . THR A 1 103 ? 6.516 -11.872 -18.893 1.00 96.56 103 THR A C 1
ATOM 777 O O . THR A 1 103 ? 5.750 -10.948 -19.168 1.00 96.56 103 THR A O 1
ATOM 780 N N . LEU A 1 104 ? 7.005 -12.692 -19.826 1.00 96.06 104 LEU A N 1
ATOM 781 C CA . LEU A 1 104 ? 6.566 -12.649 -21.220 1.00 96.06 104 LEU A CA 1
ATOM 782 C C . LEU A 1 104 ? 5.196 -13.324 -21.346 1.00 96.06 104 LEU A C 1
ATOM 784 O O . LEU A 1 104 ? 5.102 -14.547 -21.352 1.00 96.06 104 LEU A O 1
ATOM 788 N N . VAL A 1 105 ? 4.131 -12.526 -21.440 1.00 97.75 105 VAL A N 1
ATOM 789 C CA . VAL A 1 105 ? 2.756 -13.047 -21.555 1.00 97.75 105 VAL A CA 1
ATOM 790 C C . VAL A 1 105 ? 2.449 -13.527 -22.977 1.00 97.75 105 VAL A C 1
ATOM 792 O O . VAL A 1 105 ? 1.724 -14.502 -23.159 1.00 97.75 105 VAL A O 1
ATOM 795 N N . LYS A 1 106 ? 2.970 -12.837 -23.999 1.00 96.94 106 LYS A N 1
ATOM 796 C CA . LYS A 1 106 ? 2.656 -13.111 -25.406 1.00 96.94 106 LYS A CA 1
ATOM 797 C C . LYS A 1 106 ? 3.759 -12.601 -26.334 1.00 96.94 106 LYS A C 1
ATOM 799 O O . LYS A 1 106 ? 4.093 -11.424 -26.280 1.00 96.94 106 LYS A O 1
ATOM 804 N N . ASP A 1 107 ? 4.236 -13.464 -27.230 1.00 97.00 107 ASP A N 1
ATOM 805 C CA . ASP A 1 107 ? 5.094 -13.098 -28.367 1.00 97.00 107 ASP A CA 1
ATOM 806 C C . ASP A 1 107 ? 4.746 -13.946 -29.600 1.00 97.00 107 ASP A C 1
ATOM 808 O O . ASP A 1 107 ? 5.388 -14.941 -29.910 1.00 97.00 107 ASP A O 1
ATOM 812 N N . VAL A 1 108 ? 3.658 -13.593 -30.288 1.00 97.38 108 VAL A N 1
ATOM 813 C CA . VAL A 1 108 ? 3.182 -14.370 -31.454 1.00 97.38 108 VAL A CA 1
ATOM 814 C C . VAL A 1 108 ? 4.001 -14.064 -32.708 1.00 97.38 108 VAL A C 1
ATOM 816 O O . VAL A 1 108 ? 4.078 -14.880 -33.620 1.00 97.38 108 VAL A O 1
ATOM 819 N N . GLN A 1 109 ? 4.599 -12.874 -32.766 1.00 95.31 109 GLN A N 1
ATOM 820 C CA . GLN A 1 109 ? 5.383 -12.419 -33.914 1.00 95.31 109 GLN A CA 1
ATOM 821 C C . GLN A 1 109 ? 6.863 -12.802 -33.796 1.00 95.31 109 GLN A C 1
ATOM 823 O O . GLN A 1 109 ? 7.614 -12.544 -34.733 1.00 95.31 109 GLN A O 1
ATOM 828 N N . ASN A 1 110 ? 7.267 -13.437 -32.686 1.00 94.81 110 ASN A N 1
ATOM 829 C CA . ASN A 1 110 ? 8.657 -13.765 -32.363 1.00 94.81 110 ASN A CA 1
ATOM 830 C C . ASN A 1 110 ? 9.567 -12.539 -32.528 1.00 94.81 110 ASN A C 1
ATOM 832 O O . ASN A 1 110 ? 10.599 -12.591 -33.202 1.00 94.81 110 ASN A O 1
ATOM 836 N N . LEU A 1 111 ? 9.117 -11.403 -31.990 1.00 94.06 111 LEU A N 1
ATOM 837 C CA . LEU A 1 111 ? 9.791 -10.118 -32.171 1.00 94.06 111 LEU A CA 1
ATOM 838 C C . LEU A 1 111 ? 10.994 -9.972 -31.230 1.00 94.06 111 LEU A C 1
ATOM 840 O O . LEU A 1 111 ? 11.912 -9.204 -31.518 1.00 94.06 111 LEU A O 1
ATOM 844 N N . LEU A 1 112 ? 10.987 -10.679 -30.098 1.00 95.00 112 LEU A N 1
ATOM 845 C CA . LEU A 1 112 ? 12.041 -10.583 -29.095 1.00 95.00 112 LEU A CA 1
ATOM 846 C C . LEU A 1 112 ? 13.152 -11.629 -29.329 1.00 95.00 112 LEU A C 1
ATOM 848 O O . LEU A 1 112 ? 12.859 -12.756 -29.728 1.00 95.00 112 LEU A O 1
ATOM 852 N N . PRO A 1 113 ? 14.426 -11.298 -29.025 1.00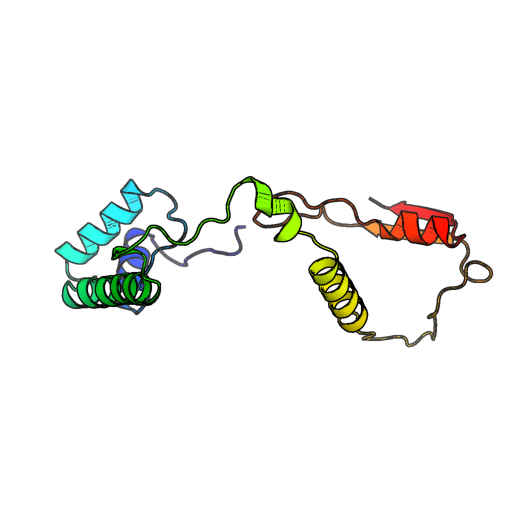 94.25 113 PRO A N 1
ATOM 853 C CA . PRO A 1 113 ? 14.914 -10.000 -28.550 1.00 94.25 113 PRO A CA 1
ATOM 854 C C . PRO A 1 113 ? 14.957 -8.938 -29.661 1.00 94.25 113 PRO A C 1
ATOM 856 O O . PRO A 1 113 ? 15.191 -9.241 -30.830 1.00 94.25 113 PRO A O 1
ATOM 859 N N . LEU A 1 114 ? 14.779 -7.671 -29.273 1.00 94.94 114 LEU A N 1
ATOM 860 C CA . LEU A 1 114 ? 14.972 -6.546 -30.187 1.00 94.94 114 LEU A CA 1
ATOM 861 C C . LEU A 1 114 ? 16.444 -6.437 -30.604 1.00 94.94 114 LEU A C 1
ATOM 863 O O . LEU A 1 114 ? 17.355 -6.760 -29.848 1.00 94.94 114 LEU A O 1
ATOM 867 N N . ASP A 1 115 ? 16.654 -5.914 -31.805 1.00 95.69 115 ASP A N 1
ATOM 868 C CA . ASP A 1 115 ? 17.963 -5.789 -32.448 1.00 95.69 115 ASP A CA 1
ATOM 869 C C . ASP A 1 115 ? 17.992 -4.455 -33.203 1.00 95.69 115 ASP A C 1
ATOM 871 O O . ASP A 1 115 ? 17.161 -4.280 -34.097 1.00 95.69 115 ASP A O 1
ATOM 875 N N . PRO A 1 116 ? 18.896 -3.514 -32.883 1.00 96.12 116 PRO A N 1
ATOM 876 C CA . PRO A 1 116 ? 18.958 -2.215 -33.548 1.00 96.12 116 PRO A CA 1
ATOM 877 C C . PRO A 1 116 ? 19.327 -2.305 -35.037 1.00 96.12 116 PRO A C 1
ATOM 879 O O . PRO A 1 116 ? 19.031 -1.367 -35.777 1.00 96.12 116 PRO A O 1
ATOM 882 N N . ALA A 1 117 ? 19.916 -3.410 -35.510 1.00 96.12 117 ALA A N 1
ATOM 883 C CA . ALA A 1 117 ? 20.163 -3.624 -36.938 1.00 96.12 117 ALA A CA 1
ATOM 884 C C . ALA A 1 117 ? 18.869 -3.925 -37.718 1.00 96.12 117 ALA A C 1
ATOM 886 O O . ALA A 1 117 ? 18.761 -3.593 -38.898 1.00 96.12 117 ALA A O 1
ATOM 887 N N . ARG A 1 118 ? 17.869 -4.525 -37.058 1.00 94.94 118 ARG A N 1
ATOM 888 C CA . ARG A 1 118 ? 16.584 -4.934 -37.661 1.00 94.94 118 ARG A CA 1
ATOM 889 C C . ARG A 1 118 ? 15.422 -4.015 -37.283 1.00 94.94 118 ARG A C 1
ATOM 891 O O . ARG A 1 118 ? 14.517 -3.792 -38.079 1.00 94.94 118 ARG A O 1
ATOM 898 N N . HIS A 1 119 ? 15.461 -3.466 -36.076 1.00 94.88 119 HIS A N 1
ATOM 899 C CA . HIS A 1 119 ? 14.394 -2.717 -35.414 1.00 94.88 119 HIS A CA 1
ATOM 900 C C . HIS A 1 119 ? 14.892 -1.317 -35.021 1.00 94.88 119 HIS A C 1
ATOM 902 O O . HIS A 1 119 ? 14.684 -0.868 -33.900 1.00 94.88 119 HIS A O 1
ATOM 908 N N . LYS A 1 120 ? 15.604 -0.640 -35.934 1.00 96.44 120 LYS A N 1
ATOM 909 C CA . LYS A 1 120 ? 16.390 0.573 -35.648 1.00 96.44 120 LYS A CA 1
ATOM 910 C C . LYS A 1 120 ? 15.609 1.690 -34.956 1.0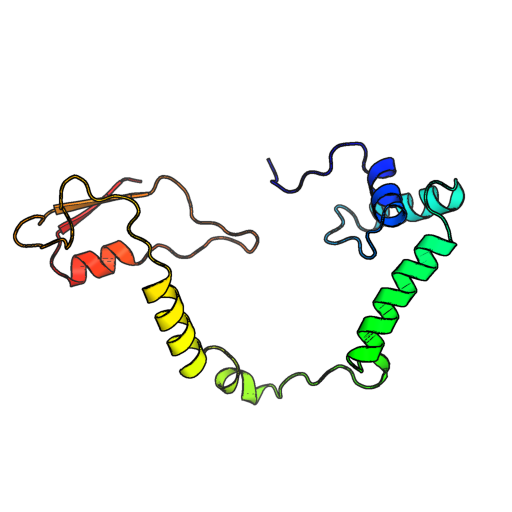0 96.44 120 LYS A C 1
ATOM 912 O O . LYS A 1 120 ? 16.148 2.325 -34.058 1.00 96.44 120 LYS A O 1
ATOM 917 N N . ARG A 1 121 ? 14.367 1.938 -35.378 1.00 97.69 121 ARG A N 1
ATOM 918 C CA . ARG A 1 121 ? 13.529 3.046 -34.898 1.00 97.69 121 ARG A CA 1
ATOM 919 C C . ARG A 1 121 ? 12.462 2.525 -33.945 1.00 97.69 121 ARG A C 1
ATOM 921 O O . ARG A 1 121 ? 11.688 1.649 -34.327 1.00 97.69 121 ARG A O 1
ATOM 928 N N . VAL A 1 122 ? 12.396 3.094 -32.745 1.00 96.25 122 VAL A N 1
ATOM 929 C CA . VAL A 1 122 ? 11.437 2.731 -31.696 1.00 96.25 122 VAL A CA 1
ATOM 930 C C . VAL A 1 122 ? 10.659 3.974 -31.273 1.00 96.25 122 VAL A C 1
ATOM 932 O O . VAL A 1 122 ? 11.248 4.989 -30.911 1.00 96.25 122 VAL A O 1
ATOM 935 N N . LEU A 1 123 ? 9.329 3.890 -31.296 1.00 95.44 123 LEU A N 1
ATOM 936 C CA . LEU A 1 123 ? 8.447 4.906 -30.725 1.00 95.44 123 LEU A CA 1
ATOM 937 C C . LEU A 1 123 ? 8.006 4.462 -29.328 1.00 95.44 123 LEU A C 1
ATOM 939 O O . LEU A 1 123 ? 7.382 3.412 -29.183 1.00 95.44 123 LEU A O 1
ATOM 943 N N . ILE A 1 124 ? 8.292 5.272 -28.313 1.00 92.44 124 ILE A N 1
ATOM 944 C CA . ILE A 1 124 ? 7.777 5.090 -26.955 1.00 92.44 124 ILE A CA 1
ATOM 945 C C . ILE A 1 124 ? 6.518 5.941 -26.814 1.00 92.44 124 ILE A C 1
ATOM 947 O O . ILE A 1 124 ? 6.595 7.168 -26.781 1.00 92.44 124 ILE A O 1
ATOM 951 N N . ALA A 1 125 ? 5.361 5.288 -26.732 1.00 90.56 125 ALA A N 1
ATOM 952 C CA . ALA A 1 125 ? 4.088 5.945 -26.458 1.00 90.56 125 ALA A CA 1
ATOM 953 C C . ALA A 1 125 ? 3.758 5.843 -24.964 1.00 90.56 125 ALA A C 1
ATOM 955 O O . ALA A 1 125 ? 3.602 4.740 -24.436 1.00 90.56 125 ALA A O 1
ATOM 956 N N . GLN A 1 126 ? 3.671 6.988 -24.286 1.00 84.25 126 GLN A N 1
ATOM 957 C CA . GLN A 1 126 ? 3.332 7.072 -22.866 1.00 84.25 126 GLN A CA 1
ATOM 958 C C . GLN A 1 126 ? 2.046 7.880 -22.709 1.00 84.25 126 GLN A C 1
ATOM 960 O O . GLN A 1 126 ? 2.049 9.084 -22.916 1.00 84.25 126 GLN A O 1
ATOM 965 N N . PHE A 1 127 ? 0.959 7.205 -22.334 1.00 74.31 127 PHE A N 1
ATOM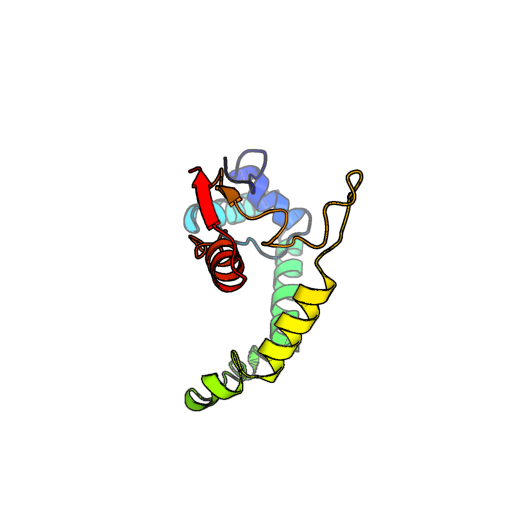 966 C CA . PHE A 1 127 ? -0.386 7.790 -22.339 1.00 74.31 127 PHE A CA 1
ATOM 967 C C . PHE A 1 127 ? -0.793 8.455 -21.018 1.00 74.31 127 PHE A C 1
ATOM 969 O O . PHE A 1 127 ? -1.758 9.211 -20.994 1.00 74.31 127 PHE A O 1
ATOM 976 N N . GLU A 1 128 ? -0.079 8.187 -19.919 1.00 76.62 128 GLU A N 1
ATOM 977 C CA . GLU A 1 128 ? -0.432 8.700 -18.593 1.00 76.62 128 GLU A CA 1
ATOM 978 C C . GLU A 1 128 ? 0.786 9.224 -17.826 1.00 76.62 128 GLU A C 1
ATOM 980 O O . GLU A 1 128 ? 1.902 8.683 -17.897 1.00 76.62 128 GLU A O 1
ATOM 985 N N . GLU A 1 129 ? 0.547 10.279 -17.045 1.00 76.81 129 GLU A N 1
ATOM 986 C CA . GLU A 1 129 ? 1.490 10.738 -16.037 1.00 76.81 129 GLU A CA 1
ATOM 987 C C . GLU A 1 129 ? 1.666 9.661 -14.970 1.00 76.81 129 GLU A C 1
ATOM 989 O O . GLU A 1 129 ? 0.713 9.144 -14.384 1.00 76.81 129 GLU A O 1
ATOM 994 N N . ARG A 1 130 ? 2.923 9.317 -14.691 1.00 84.69 130 ARG A N 1
ATOM 995 C CA . ARG A 1 130 ? 3.230 8.317 -13.675 1.00 84.69 130 ARG A CA 1
ATOM 996 C C . ARG A 1 130 ? 3.085 8.959 -12.305 1.00 84.69 130 ARG A C 1
ATOM 998 O O . ARG A 1 130 ? 3.877 9.823 -11.935 1.00 84.69 130 ARG A O 1
ATOM 1005 N N . SER A 1 131 ? 2.118 8.492 -11.531 1.00 85.25 131 SER A N 1
ATOM 1006 C CA . SER A 1 131 ? 1.911 8.919 -10.151 1.00 85.25 131 SER A CA 1
ATOM 1007 C C . SER A 1 131 ? 1.727 7.719 -9.225 1.00 85.25 131 SER A C 1
ATOM 1009 O O . SER A 1 131 ? 1.430 6.603 -9.650 1.00 85.25 131 SER A O 1
ATOM 1011 N N . SER A 1 132 ? 1.975 7.948 -7.943 1.00 84.62 132 SER A N 1
ATOM 1012 C CA . SER A 1 132 ? 1.705 7.021 -6.850 1.00 84.62 132 SER A CA 1
ATOM 1013 C C . SER A 1 132 ? 0.875 7.740 -5.783 1.00 84.62 132 SER A C 1
ATOM 1015 O O . SER A 1 132 ? 0.843 8.974 -5.780 1.00 84.62 132 SER A O 1
ATOM 1017 N N . PRO A 1 133 ? 0.276 7.020 -4.815 1.00 80.00 133 PRO A N 1
ATOM 1018 C CA . PRO A 1 133 ? -0.364 7.655 -3.660 1.00 80.00 133 PRO A CA 1
ATOM 1019 C C . PRO A 1 133 ? 0.562 8.597 -2.869 1.00 80.00 133 PRO A C 1
ATOM 1021 O O . PRO A 1 133 ? 0.081 9.447 -2.130 1.00 80.00 133 PRO A O 1
ATOM 1024 N N . SER A 1 134 ? 1.884 8.462 -3.025 1.00 82.75 134 SER A N 1
ATOM 1025 C CA . SER A 1 134 ? 2.895 9.302 -2.373 1.00 82.75 134 SER A CA 1
ATOM 1026 C C . SER A 1 134 ? 3.396 10.466 -3.239 1.00 82.75 134 SER A C 1
ATOM 1028 O O . SER A 1 134 ? 4.289 11.189 -2.806 1.00 82.75 134 SER A O 1
ATOM 1030 N N . GLY A 1 135 ? 2.856 10.655 -4.449 1.00 84.44 135 GLY A N 1
ATOM 1031 C CA . GLY A 1 135 ? 3.243 11.734 -5.362 1.00 84.44 135 GLY A CA 1
ATOM 1032 C C . GLY A 1 135 ? 3.720 11.258 -6.741 1.00 84.44 135 GLY A C 1
ATOM 1033 O O . GLY A 1 135 ? 3.628 10.064 -7.059 1.00 84.44 135 GLY A O 1
ATOM 1034 N N . PRO A 1 136 ? 4.207 12.189 -7.583 1.00 88.19 136 PRO A N 1
ATOM 1035 C CA . PRO A 1 136 ? 4.642 11.889 -8.943 1.00 88.19 136 PRO A CA 1
ATOM 1036 C C . PRO A 1 136 ? 5.848 10.945 -8.952 1.00 88.19 136 PRO A C 1
ATOM 1038 O O . PRO A 1 136 ? 6.749 11.039 -8.117 1.00 88.19 136 PRO A O 1
ATOM 1041 N N . LEU A 1 137 ? 5.866 10.029 -9.917 1.00 87.06 137 LEU A N 1
ATOM 1042 C CA . LEU A 1 137 ? 6.963 9.092 -10.130 1.00 87.06 137 LEU A CA 1
ATOM 1043 C C . LEU A 1 137 ? 7.943 9.649 -11.175 1.00 87.06 137 LEU A C 1
ATOM 1045 O O . LEU A 1 137 ? 7.526 10.352 -12.098 1.00 87.06 137 LEU A O 1
ATOM 1049 N N . PRO A 1 138 ? 9.242 9.309 -11.084 1.00 85.50 138 PRO A N 1
ATOM 1050 C CA . PRO A 1 138 ? 10.218 9.725 -12.084 1.00 85.50 138 PRO A CA 1
ATOM 1051 C C . PRO A 1 138 ? 9.877 9.156 -13.467 1.00 85.50 138 PRO A C 1
ATOM 1053 O O . PRO A 1 138 ? 9.202 8.128 -13.598 1.00 85.50 138 PRO A O 1
ATOM 1056 N N . GLN A 1 139 ? 10.387 9.804 -14.513 1.00 82.88 139 GLN A N 1
ATOM 1057 C CA . GLN A 1 139 ? 10.241 9.308 -15.879 1.00 82.88 139 GLN A CA 1
ATOM 1058 C C . GLN A 1 139 ? 10.909 7.938 -16.050 1.00 82.88 139 GLN A C 1
ATOM 1060 O O . GLN A 1 139 ? 11.877 7.601 -15.363 1.00 82.88 139 GLN A O 1
ATOM 1065 N N . LEU A 1 140 ? 10.358 7.119 -16.948 1.00 87.75 140 LEU A N 1
ATOM 1066 C CA . LEU A 1 140 ? 10.954 5.826 -17.275 1.00 87.75 140 LEU A CA 1
ATOM 1067 C C . LEU A 1 140 ? 12.273 6.040 -18.016 1.00 87.75 140 LEU A C 1
ATOM 1069 O O . LEU A 1 140 ? 12.329 6.777 -18.991 1.00 87.75 140 LEU A O 1
ATOM 1073 N N . GLN A 1 141 ? 13.308 5.313 -17.603 1.00 90.75 141 GLN A N 1
ATOM 1074 C CA . GLN A 1 141 ? 14.634 5.375 -18.229 1.00 90.75 141 GLN A CA 1
ATOM 1075 C C . GLN A 1 141 ? 14.759 4.473 -19.468 1.00 90.75 141 GLN A C 1
ATOM 1077 O O . GLN A 1 141 ? 15.828 4.375 -20.059 1.00 90.75 141 GLN A O 1
ATOM 1082 N N . ILE A 1 142 ? 13.685 3.782 -19.872 1.00 92.00 142 ILE A N 1
ATOM 1083 C CA . ILE A 1 142 ? 13.744 2.772 -20.939 1.00 92.00 142 ILE A CA 1
ATOM 1084 C C . ILE A 1 142 ? 14.173 3.363 -22.287 1.00 92.00 142 ILE A C 1
ATOM 1086 O O . ILE A 1 142 ? 14.906 2.710 -23.021 1.00 92.00 142 ILE A O 1
ATOM 1090 N N . GLY A 1 143 ? 13.778 4.600 -22.601 1.00 93.31 143 GLY A N 1
ATOM 1091 C CA . GLY A 1 143 ? 14.212 5.247 -23.838 1.00 93.31 143 GLY A CA 1
ATOM 1092 C C . GLY A 1 143 ? 15.695 5.588 -23.839 1.00 93.31 143 GLY A C 1
ATOM 1093 O O . GLY A 1 143 ? 16.364 5.317 -24.831 1.00 93.31 143 GLY A O 1
ATOM 1094 N N . ASP A 1 144 ? 16.238 6.059 -22.716 1.00 94.31 144 ASP A N 1
ATOM 1095 C CA . ASP A 1 144 ? 17.680 6.294 -22.577 1.00 94.31 144 ASP A CA 1
ATOM 1096 C C . ASP A 1 144 ? 18.462 4.978 -22.690 1.00 94.31 144 ASP A C 1
ATOM 1098 O O . ASP A 1 144 ? 19.494 4.910 -23.356 1.00 94.31 144 ASP A O 1
ATOM 1102 N N . MET A 1 145 ? 17.938 3.900 -22.095 1.00 95.44 145 MET A N 1
ATOM 1103 C CA . MET A 1 145 ? 18.532 2.563 -22.184 1.00 95.44 145 MET A CA 1
ATOM 1104 C C . MET A 1 145 ? 18.522 2.017 -23.618 1.00 95.44 145 MET A C 1
ATOM 1106 O O . MET A 1 145 ? 19.511 1.432 -24.056 1.00 95.44 145 MET A O 1
ATOM 1110 N N . LEU A 1 146 ? 17.433 2.216 -24.364 1.00 96.19 146 LEU A N 1
ATOM 1111 C CA . LEU A 1 146 ? 17.344 1.823 -25.772 1.00 96.19 146 LEU A CA 1
ATOM 1112 C C . LEU A 1 146 ? 18.270 2.679 -26.649 1.00 96.19 146 LEU A C 1
ATOM 1114 O O . LEU A 1 146 ? 18.987 2.141 -27.489 1.00 96.19 146 LEU A O 1
ATOM 1118 N N . ALA A 1 147 ? 18.334 3.991 -26.425 1.00 96.31 147 ALA A N 1
ATOM 1119 C CA . ALA A 1 147 ? 19.262 4.860 -27.145 1.00 96.31 147 ALA A CA 1
ATOM 1120 C C . ALA A 1 147 ? 20.724 4.439 -26.910 1.00 96.31 147 ALA A C 1
ATOM 1122 O O . ALA A 1 147 ? 21.487 4.292 -27.866 1.00 96.31 147 ALA A O 1
ATOM 1123 N N . ALA A 1 148 ? 21.093 4.140 -25.659 1.00 97.44 148 ALA A N 1
ATOM 1124 C CA . ALA A 1 148 ? 22.416 3.619 -25.309 1.00 97.44 148 ALA A CA 1
ATOM 1125 C C . ALA A 1 148 ? 22.713 2.246 -25.944 1.00 97.44 148 ALA A C 1
ATOM 1127 O O . ALA A 1 148 ? 23.869 1.938 -26.227 1.00 97.44 148 ALA A O 1
ATOM 1128 N N . ALA A 1 149 ? 21.682 1.439 -26.209 1.00 96.56 149 ALA A N 1
ATOM 1129 C CA . ALA A 1 149 ? 21.790 0.175 -26.937 1.00 96.56 149 ALA A CA 1
ATOM 1130 C C . ALA A 1 149 ? 21.808 0.338 -28.475 1.00 96.56 149 ALA A C 1
ATOM 1132 O O . ALA A 1 149 ? 21.895 -0.658 -29.190 1.00 96.56 149 ALA A O 1
ATOM 1133 N N . GLY A 1 150 ? 21.748 1.569 -29.000 1.00 97.44 150 GLY A N 1
ATOM 1134 C CA . GLY A 1 150 ? 21.897 1.874 -30.428 1.00 97.44 150 GLY A CA 1
ATOM 1135 C C . GLY A 1 150 ? 20.592 2.057 -31.210 1.00 97.44 150 GLY A C 1
ATOM 1136 O O . GLY A 1 150 ? 20.636 2.143 -32.444 1.00 97.44 150 GLY A O 1
ATOM 1137 N N . PHE A 1 151 ? 19.444 2.132 -30.535 1.00 98.25 151 PHE A N 1
ATOM 1138 C CA . PHE A 1 151 ? 18.150 2.425 -31.158 1.00 98.25 151 PHE A CA 1
ATOM 1139 C C . PHE A 1 151 ? 17.946 3.937 -31.371 1.00 98.25 151 PHE A C 1
ATOM 1141 O O . PHE A 1 151 ? 18.409 4.763 -30.589 1.00 98.25 151 PHE A O 1
ATOM 1148 N N . GLU A 1 152 ? 17.209 4.308 -32.415 1.00 97.62 152 GLU A N 1
ATOM 1149 C CA . GLU A 1 152 ? 16.675 5.658 -32.613 1.00 97.62 152 GLU A CA 1
ATOM 1150 C C . GLU A 1 152 ? 15.320 5.759 -31.914 1.00 97.62 152 GLU A C 1
ATOM 1152 O O . GLU A 1 152 ? 14.350 5.121 -32.330 1.00 97.62 152 GLU A O 1
ATOM 1157 N N . VAL A 1 153 ? 15.260 6.536 -30.833 1.00 96.75 153 VAL A N 1
ATOM 1158 C CA . VAL A 1 153 ? 14.086 6.607 -29.960 1.00 96.75 153 VAL A CA 1
ATOM 1159 C C . VAL A 1 153 ? 13.312 7.898 -30.206 1.00 96.75 153 VAL A C 1
ATOM 1161 O O . VAL A 1 153 ? 13.853 8.994 -30.076 1.00 96.75 153 VAL A O 1
ATOM 1164 N N . ALA A 1 154 ? 12.027 7.763 -30.520 1.00 94.94 154 ALA A N 1
ATOM 1165 C CA . ALA A 1 154 ? 11.062 8.855 -30.551 1.00 94.94 154 ALA A CA 1
ATOM 1166 C C . ALA A 1 154 ? 10.044 8.685 -29.417 1.00 94.94 154 ALA A C 1
ATOM 1168 O O . ALA A 1 154 ? 9.795 7.569 -28.962 1.00 94.94 154 ALA A O 1
ATOM 1169 N N . TYR A 1 155 ? 9.420 9.782 -28.990 1.00 90.94 155 TYR A N 1
ATOM 1170 C CA . TYR A 1 155 ? 8.374 9.767 -27.968 1.00 90.94 155 TYR A CA 1
ATOM 1171 C C . TYR A 1 155 ? 7.049 10.270 -28.538 1.00 90.94 155 TYR A C 1
ATOM 1173 O O . TYR A 1 155 ? 7.020 11.277 -29.245 1.00 90.94 155 TYR A O 1
ATOM 1181 N N . HIS A 1 156 ? 5.961 9.594 -28.182 1.00 87.50 156 HIS A N 1
ATOM 1182 C CA . HIS A 1 156 ? 4.598 10.094 -28.326 1.00 87.50 156 HIS A CA 1
ATOM 1183 C C . HIS A 1 156 ? 4.044 10.363 -26.925 1.00 87.50 156 HIS A C 1
ATOM 1185 O O . HIS A 1 156 ? 4.050 9.463 -26.079 1.00 87.50 156 HIS A O 1
ATOM 1191 N N . ARG A 1 157 ? 3.651 11.614 -26.688 1.00 73.69 157 ARG A N 1
ATOM 1192 C CA . ARG A 1 157 ? 3.051 12.108 -25.447 1.00 73.69 157 ARG A CA 1
ATOM 1193 C C . ARG A 1 157 ? 1.628 12.548 -25.732 1.00 73.69 157 ARG A C 1
ATOM 1195 O O . ARG A 1 157 ? 1.428 13.083 -26.847 1.00 73.69 157 ARG A O 1
#